Protein AF-A0A3C1WVM3-F1 (afdb_monomer_lite)

Structure (mmCIF, N/CA/C/O backbone):
data_AF-A0A3C1WVM3-F1
#
_entry.id   AF-A0A3C1WVM3-F1
#
loop_
_atom_site.group_PDB
_atom_site.id
_atom_site.type_symbol
_atom_site.label_atom_id
_atom_site.label_alt_id
_atom_site.label_comp_id
_atom_site.label_asym_id
_atom_site.label_entity_id
_atom_site.label_seq_id
_atom_site.pdbx_PDB_ins_code
_atom_site.Cartn_x
_atom_site.Cartn_y
_atom_site.Cartn_z
_atom_site.occupancy
_atom_site.B_iso_or_equiv
_atom_site.auth_seq_id
_atom_site.auth_comp_id
_atom_site.auth_asym_id
_atom_site.auth_atom_id
_atom_site.pdbx_PDB_model_num
ATOM 1 N N . MET A 1 1 ? 14.385 2.233 -32.684 1.00 50.72 1 MET A N 1
ATOM 2 C CA . MET A 1 1 ? 13.602 2.801 -31.565 1.00 50.72 1 MET A CA 1
ATOM 3 C C . MET A 1 1 ? 14.462 2.631 -30.321 1.00 50.72 1 MET A C 1
ATOM 5 O O . MET A 1 1 ? 14.618 1.501 -29.878 1.00 50.72 1 MET A O 1
ATOM 9 N N . CYS A 1 2 ? 15.161 3.697 -29.912 1.00 53.47 2 CYS A N 1
ATOM 10 C CA . CYS A 1 2 ? 16.241 3.660 -28.916 1.00 53.47 2 CYS A CA 1
ATOM 11 C C . CYS A 1 2 ? 15.806 3.032 -27.589 1.00 53.47 2 CYS A C 1
ATOM 13 O O . CYS A 1 2 ? 14.707 3.312 -27.107 1.00 53.47 2 CYS A O 1
ATOM 15 N N . ASP A 1 3 ? 16.704 2.264 -26.974 1.00 58.31 3 ASP A N 1
ATOM 16 C CA . ASP A 1 3 ? 16.496 1.583 -25.689 1.00 58.31 3 ASP A CA 1
ATOM 17 C C . ASP A 1 3 ? 16.065 2.534 -24.562 1.00 58.31 3 ASP A C 1
ATOM 19 O O . ASP A 1 3 ? 15.254 2.164 -23.717 1.00 58.31 3 ASP A O 1
ATOM 23 N N . ALA A 1 4 ? 16.471 3.804 -24.636 1.00 62.84 4 ALA A N 1
ATOM 24 C CA . ALA A 1 4 ? 16.029 4.862 -23.728 1.00 62.84 4 ALA A CA 1
ATOM 25 C C . ALA A 1 4 ? 14.498 5.068 -23.710 1.00 62.84 4 ALA A C 1
ATOM 27 O O . ALA A 1 4 ? 13.927 5.340 -22.657 1.00 62.84 4 ALA A O 1
ATOM 28 N N . VAL A 1 5 ? 13.808 4.912 -24.847 1.00 60.91 5 VAL A N 1
ATOM 29 C CA . VAL A 1 5 ? 12.340 5.057 -24.923 1.00 60.91 5 VAL A CA 1
ATOM 30 C C . VAL A 1 5 ? 11.644 3.841 -24.307 1.00 60.91 5 VAL A C 1
ATOM 32 O O . VAL A 1 5 ? 10.613 3.988 -23.652 1.00 60.91 5 VAL A O 1
ATOM 35 N N . LYS A 1 6 ? 12.227 2.643 -24.459 1.00 59.31 6 LYS A N 1
ATOM 36 C CA . LYS A 1 6 ? 11.725 1.424 -23.807 1.00 59.31 6 LYS A CA 1
ATOM 37 C C . LYS A 1 6 ? 11.891 1.501 -22.291 1.00 59.31 6 LYS A C 1
ATOM 39 O O . LYS A 1 6 ? 10.942 1.207 -21.573 1.00 59.31 6 LYS A O 1
ATOM 44 N N . GLU A 1 7 ? 13.047 1.947 -21.801 1.00 60.06 7 GLU A N 1
ATOM 45 C CA . GLU A 1 7 ? 13.267 2.140 -20.363 1.00 60.06 7 GLU A CA 1
ATOM 46 C C . GLU A 1 7 ? 12.330 3.189 -19.761 1.00 60.06 7 GLU A C 1
ATOM 48 O O . GLU A 1 7 ? 11.779 2.967 -18.681 1.00 60.06 7 GLU A O 1
ATOM 53 N N . TYR A 1 8 ? 12.104 4.307 -20.460 1.00 57.03 8 TYR A N 1
ATOM 54 C CA . TYR A 1 8 ? 11.147 5.321 -20.017 1.00 57.03 8 TYR A CA 1
ATOM 55 C C . TYR A 1 8 ? 9.713 4.788 -19.988 1.00 57.03 8 TYR A C 1
ATOM 57 O O . TYR A 1 8 ? 9.019 4.992 -18.997 1.00 57.03 8 TYR A O 1
ATOM 65 N N . GLY A 1 9 ? 9.281 4.056 -21.019 1.00 52.50 9 GLY A N 1
ATOM 66 C CA . GLY A 1 9 ? 7.952 3.442 -21.054 1.00 52.50 9 GLY A CA 1
ATOM 67 C C . GLY A 1 9 ? 7.734 2.439 -19.917 1.00 52.50 9 GLY A C 1
ATOM 68 O O . GLY A 1 9 ? 6.686 2.450 -19.277 1.00 52.50 9 GLY A O 1
ATOM 69 N N . ILE A 1 10 ? 8.751 1.632 -19.602 1.00 61.94 10 ILE A N 1
ATOM 70 C CA . ILE A 1 10 ? 8.711 0.678 -18.486 1.00 61.94 10 ILE A CA 1
ATOM 71 C C . ILE A 1 10 ? 8.664 1.410 -17.140 1.00 61.94 10 ILE A C 1
ATOM 73 O O . ILE A 1 10 ? 7.864 1.050 -16.278 1.00 61.94 10 ILE A O 1
ATOM 77 N N . LYS A 1 11 ? 9.483 2.454 -16.948 1.00 60.81 11 LYS A N 1
ATOM 78 C CA . LYS A 1 11 ? 9.462 3.259 -15.716 1.00 60.81 11 LYS A CA 1
ATOM 79 C C . LYS A 1 11 ? 8.129 3.973 -15.523 1.00 60.81 11 LYS A C 1
ATOM 81 O O . LYS A 1 11 ? 7.570 3.898 -14.435 1.00 60.81 11 LYS A O 1
ATOM 86 N N . CYS A 1 12 ? 7.610 4.632 -16.555 1.00 58.03 12 CYS A N 1
ATOM 87 C CA . CYS A 1 12 ? 6.330 5.328 -16.485 1.00 58.03 12 CYS A CA 1
ATOM 88 C C . CYS A 1 12 ? 5.176 4.356 -16.228 1.00 58.03 12 CYS A C 1
ATOM 90 O O . CYS A 1 12 ? 4.388 4.601 -15.322 1.00 58.03 12 CYS A O 1
ATOM 92 N N . GLY A 1 13 ? 5.121 3.225 -16.940 1.00 5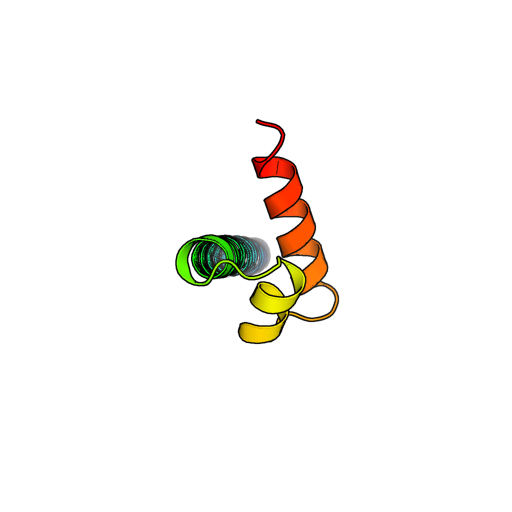9.69 13 GLY A N 1
ATOM 93 C CA . GLY A 1 13 ? 4.089 2.209 -16.715 1.00 59.69 13 GLY A CA 1
ATOM 94 C C . GLY A 1 13 ? 4.117 1.647 -15.292 1.00 59.69 13 GLY A C 1
ATOM 95 O O . GLY A 1 13 ? 3.071 1.427 -14.691 1.00 59.69 13 GLY A O 1
ATOM 96 N N . ARG A 1 14 ? 5.313 1.490 -14.716 1.00 66.75 14 ARG A N 1
ATOM 97 C CA . ARG A 1 14 ? 5.480 1.020 -13.339 1.00 66.75 14 ARG A CA 1
ATOM 98 C C . ARG A 1 14 ? 5.043 2.060 -12.305 1.00 66.75 14 ARG A C 1
ATOM 100 O O . ARG A 1 14 ? 4.320 1.715 -11.383 1.00 66.75 14 ARG A O 1
ATOM 107 N N . ILE A 1 15 ? 5.399 3.330 -12.503 1.00 69.19 15 ILE A N 1
ATOM 108 C CA . ILE A 1 15 ? 4.957 4.437 -11.637 1.00 69.19 15 ILE A CA 1
ATOM 109 C C . ILE A 1 15 ? 3.430 4.574 -11.662 1.00 69.19 15 ILE A C 1
ATOM 111 O O . ILE A 1 15 ? 2.812 4.780 -10.621 1.00 69.19 15 ILE A O 1
ATOM 115 N N . GLU A 1 16 ? 2.811 4.461 -12.837 1.00 70.56 16 GLU A N 1
ATOM 116 C CA . GLU A 1 16 ? 1.354 4.531 -12.979 1.00 70.56 16 GLU A CA 1
ATOM 117 C C . GLU A 1 16 ? 0.660 3.352 -12.285 1.00 70.56 16 GLU A C 1
ATOM 119 O O . GLU A 1 16 ? -0.315 3.559 -11.561 1.00 70.56 16 GLU A O 1
ATOM 124 N N . ALA A 1 17 ? 1.194 2.135 -12.443 1.00 73.44 17 ALA A N 1
ATOM 125 C CA . ALA A 1 17 ? 0.689 0.940 -11.771 1.00 73.44 17 ALA A CA 1
ATOM 126 C C . ALA A 1 17 ? 0.802 1.051 -10.241 1.00 73.44 17 ALA A C 1
ATOM 128 O O . ALA A 1 17 ? -0.177 0.819 -9.531 1.00 73.44 17 ALA A O 1
ATOM 129 N N . ASP A 1 18 ? 1.954 1.496 -9.731 1.00 76.50 18 ASP A N 1
ATOM 130 C CA . ASP A 1 18 ? 2.167 1.716 -8.299 1.00 76.50 18 ASP A CA 1
ATOM 131 C C . ASP A 1 18 ? 1.193 2.778 -7.759 1.00 76.50 18 ASP A C 1
ATOM 133 O O . ASP A 1 18 ? 0.574 2.596 -6.709 1.00 76.50 18 ASP A O 1
ATOM 137 N N . ARG A 1 19 ? 0.962 3.865 -8.509 1.00 79.44 19 ARG A N 1
ATOM 138 C CA . ARG A 1 19 ? 0.026 4.936 -8.128 1.00 79.44 19 ARG A CA 1
ATOM 139 C C . ARG A 1 19 ? -1.431 4.467 -8.118 1.00 79.44 19 ARG A C 1
ATOM 141 O O . ARG A 1 19 ? -2.189 4.857 -7.227 1.00 79.44 19 ARG A O 1
ATOM 148 N N . ALA A 1 20 ? -1.825 3.636 -9.081 1.00 84.00 20 ALA A N 1
ATOM 149 C CA . ALA A 1 20 ? -3.150 3.023 -9.119 1.00 84.00 20 ALA A CA 1
ATOM 150 C C . ALA A 1 20 ? -3.362 2.090 -7.917 1.00 84.00 20 ALA A C 1
ATOM 152 O O . ALA A 1 20 ? -4.389 2.187 -7.243 1.00 84.00 20 ALA A O 1
ATOM 153 N N . ASN A 1 21 ? -2.359 1.271 -7.591 1.00 86.75 21 ASN A N 1
ATOM 154 C CA . ASN A 1 21 ? -2.382 0.382 -6.433 1.00 86.75 21 ASN A CA 1
ATOM 155 C C . ASN A 1 21 ? -2.474 1.159 -5.111 1.00 86.75 21 ASN A C 1
ATOM 157 O O . ASN A 1 21 ? -3.307 0.831 -4.270 1.00 86.75 21 ASN A O 1
ATOM 161 N N . VAL A 1 22 ? -1.703 2.239 -4.947 1.00 87.75 22 VAL A N 1
ATOM 162 C CA . VAL A 1 22 ? -1.789 3.137 -3.778 1.00 87.75 22 VAL A CA 1
ATOM 163 C C . VAL A 1 22 ? -3.203 3.699 -3.605 1.00 87.75 22 VAL A C 1
ATOM 165 O O . VAL A 1 22 ? -3.755 3.671 -2.503 1.00 87.75 22 VAL A O 1
ATOM 168 N N . ASN A 1 23 ? -3.819 4.183 -4.687 1.00 88.00 23 ASN A N 1
ATOM 169 C CA . ASN A 1 23 ? -5.182 4.716 -4.639 1.00 88.00 23 ASN A CA 1
ATOM 170 C C . ASN A 1 23 ? -6.217 3.628 -4.316 1.00 88.00 23 ASN A C 1
ATOM 172 O O . ASN A 1 23 ? -7.124 3.871 -3.521 1.00 88.00 23 ASN A O 1
ATOM 176 N N . ALA A 1 24 ? -6.076 2.432 -4.893 1.00 88.69 24 ALA A N 1
ATOM 177 C CA . ALA A 1 24 ? -6.953 1.300 -4.612 1.00 88.69 24 ALA A CA 1
ATOM 178 C C . ALA A 1 24 ? -6.878 0.885 -3.136 1.00 88.69 24 ALA A C 1
ATOM 180 O O . ALA A 1 24 ? -7.913 0.765 -2.483 1.00 88.69 24 ALA A O 1
ATOM 181 N N . VAL A 1 25 ? -5.666 0.754 -2.586 1.00 90.50 25 VAL A N 1
ATOM 182 C CA . VAL A 1 25 ? -5.443 0.423 -1.171 1.00 90.50 25 VAL A CA 1
ATOM 183 C C . VAL A 1 25 ? -6.057 1.480 -0.257 1.00 90.50 25 VAL A C 1
ATOM 185 O O . VAL A 1 25 ? -6.811 1.135 0.652 1.00 90.50 25 VAL A O 1
ATOM 188 N N . ARG A 1 26 ? -5.818 2.770 -0.522 1.00 89.25 26 ARG A N 1
ATOM 189 C CA . ARG A 1 26 ? -6.395 3.859 0.278 1.00 89.25 26 ARG A CA 1
ATOM 190 C C . ARG A 1 26 ? -7.925 3.853 0.238 1.00 89.25 26 ARG A C 1
ATOM 192 O O . ARG A 1 26 ? -8.561 3.975 1.281 1.00 89.25 26 ARG A O 1
ATOM 199 N N . ASN A 1 27 ? -8.518 3.677 -0.941 1.00 90.25 27 ASN A N 1
ATOM 200 C CA . ASN A 1 27 ? -9.973 3.606 -1.082 1.00 90.25 27 ASN A CA 1
ATOM 201 C C . ASN A 1 27 ? -10.555 2.408 -0.333 1.00 90.25 27 ASN A C 1
ATOM 203 O O . ASN A 1 27 ? -11.610 2.530 0.282 1.0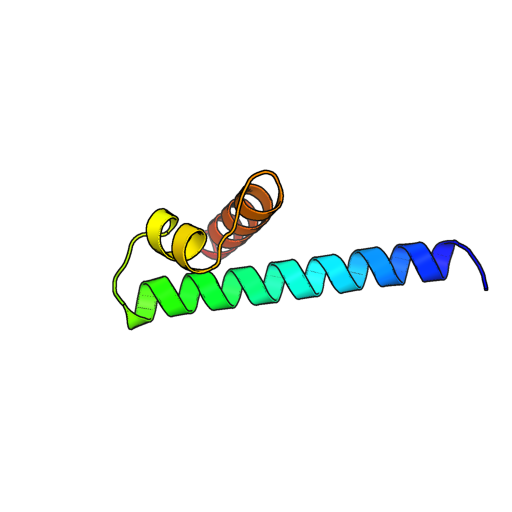0 90.25 27 ASN A O 1
ATOM 207 N N . LEU A 1 28 ? -9.870 1.264 -0.350 1.00 91.06 28 LEU A N 1
ATOM 208 C CA . LEU A 1 28 ? -10.292 0.092 0.406 1.00 91.06 28 LEU A CA 1
ATOM 209 C C . LEU A 1 28 ? -10.254 0.351 1.914 1.00 91.06 28 LEU A C 1
ATOM 211 O O . LEU A 1 28 ? -11.236 0.072 2.598 1.00 91.06 28 LEU A O 1
ATOM 215 N N . MET A 1 29 ? -9.171 0.946 2.417 1.00 91.50 29 MET A N 1
ATOM 216 C CA . MET A 1 29 ? -9.053 1.310 3.832 1.00 91.50 29 MET A CA 1
ATOM 217 C C . MET A 1 29 ? -10.155 2.283 4.267 1.00 91.50 29 MET A C 1
ATOM 219 O O . MET A 1 29 ? -10.758 2.085 5.315 1.00 91.50 29 MET A O 1
ATOM 223 N N . ILE A 1 30 ? -10.456 3.306 3.460 1.00 91.38 30 ILE A N 1
ATOM 224 C CA . ILE A 1 30 ? -11.476 4.315 3.787 1.00 91.38 30 ILE A CA 1
ATOM 225 C C . ILE A 1 30 ? -12.890 3.728 3.700 1.00 91.38 30 ILE A C 1
ATOM 227 O O . ILE A 1 30 ? -13.674 3.873 4.635 1.00 91.38 30 ILE A O 1
ATOM 231 N N . ASN A 1 31 ? -13.221 3.056 2.595 1.00 92.50 31 ASN A N 1
ATOM 232 C CA . ASN A 1 31 ? -14.592 2.622 2.316 1.00 92.50 31 ASN A CA 1
ATOM 233 C C . ASN A 1 31 ? -15.007 1.402 3.139 1.00 92.50 31 ASN A C 1
ATOM 235 O O . ASN A 1 31 ? -16.180 1.268 3.477 1.00 92.50 31 ASN A O 1
ATOM 239 N N . TYR A 1 32 ? -14.061 0.513 3.443 1.00 89.38 32 TYR A N 1
ATOM 240 C CA . TYR A 1 32 ? -14.334 -0.722 4.178 1.00 89.38 32 TYR A CA 1
ATOM 241 C C . TYR A 1 32 ? -13.807 -0.694 5.615 1.00 89.38 32 TYR A C 1
ATOM 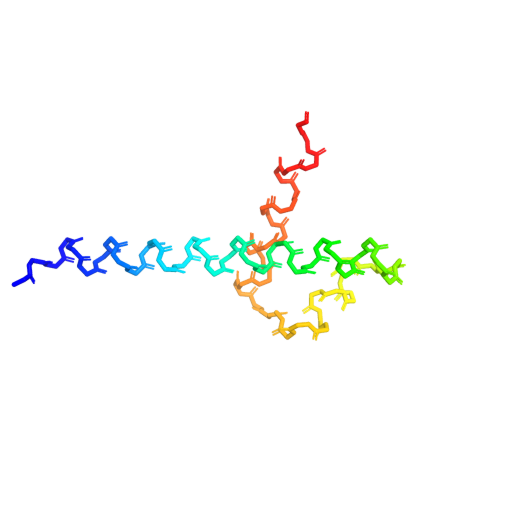243 O O . TYR A 1 32 ? -14.001 -1.666 6.337 1.00 89.38 32 TYR A O 1
ATOM 251 N N . GLN A 1 33 ? -13.155 0.398 6.037 1.00 91.56 33 GLN A N 1
ATOM 252 C CA . GLN A 1 33 ? -12.554 0.548 7.372 1.00 91.56 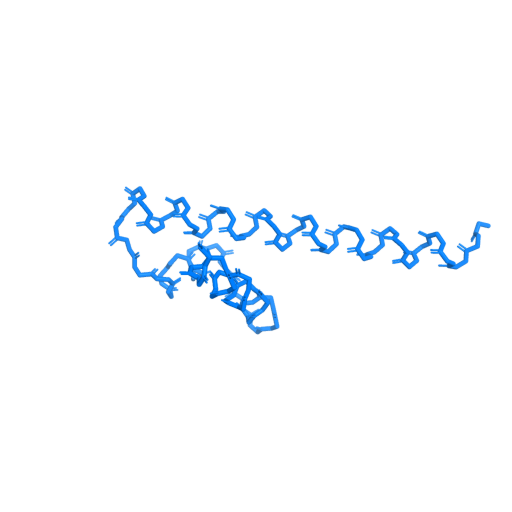33 GLN A CA 1
ATOM 253 C C . GLN A 1 33 ? -11.615 -0.613 7.745 1.00 91.56 33 GLN A C 1
ATOM 255 O O . GLN A 1 33 ? -11.516 -1.012 8.905 1.00 91.56 33 GLN A O 1
ATOM 260 N N . ILE A 1 34 ? -10.930 -1.170 6.744 1.00 91.81 34 ILE A N 1
ATOM 261 C CA . ILE A 1 34 ? -9.999 -2.289 6.904 1.00 91.81 34 ILE A CA 1
ATOM 262 C C . ILE A 1 34 ? -8.563 -1.800 7.080 1.00 91.81 34 ILE A C 1
ATOM 264 O O . ILE A 1 34 ? -8.211 -0.679 6.705 1.00 91.81 34 ILE A O 1
ATOM 268 N N . SER A 1 35 ? -7.709 -2.665 7.625 1.00 92.69 35 SER A N 1
ATOM 269 C CA . SER A 1 35 ? -6.290 -2.358 7.779 1.00 92.69 35 SER A CA 1
ATOM 270 C C . SER A 1 35 ? -5.563 -2.301 6.432 1.00 92.69 35 SER A C 1
ATOM 272 O O . SER A 1 35 ? -6.005 -2.872 5.431 1.00 92.69 35 SER A O 1
ATOM 274 N N . LEU A 1 36 ? -4.396 -1.651 6.425 1.00 89.44 36 LEU A N 1
ATOM 275 C CA . LEU A 1 36 ? -3.494 -1.603 5.273 1.00 89.44 36 LEU A CA 1
ATOM 276 C C . LEU A 1 36 ? -3.183 -3.004 4.727 1.00 89.44 36 LEU A C 1
ATOM 278 O O . LEU A 1 36 ? -3.284 -3.250 3.527 1.00 89.44 36 LEU A O 1
ATOM 282 N N . ASP A 1 37 ? -2.879 -3.938 5.627 1.00 91.56 37 ASP A N 1
ATOM 283 C CA . ASP A 1 37 ? -2.579 -5.327 5.289 1.00 91.56 37 ASP A CA 1
ATOM 284 C C . ASP A 1 37 ? -3.769 -6.046 4.650 1.00 91.56 37 ASP A C 1
ATOM 286 O O . ASP A 1 37 ? -3.596 -6.785 3.679 1.00 91.56 37 ASP A O 1
ATOM 290 N N . GLN A 1 38 ? -4.981 -5.818 5.161 1.00 92.50 38 GLN A N 1
ATOM 291 C CA . GLN A 1 38 ? -6.204 -6.373 4.582 1.00 92.50 38 GLN A CA 1
ATOM 292 C C . GLN A 1 38 ? -6.474 -5.787 3.193 1.00 92.50 38 GLN A C 1
ATOM 294 O O . GLN A 1 38 ? -6.798 -6.536 2.274 1.00 92.50 38 GLN A O 1
ATOM 299 N N . ALA A 1 39 ? -6.286 -4.477 3.016 1.00 92.62 39 ALA A N 1
ATOM 300 C CA . ALA A 1 39 ? -6.456 -3.807 1.732 1.00 92.62 39 ALA A CA 1
ATOM 301 C C . ALA A 1 39 ? -5.442 -4.293 0.683 1.00 92.62 39 ALA A C 1
ATOM 303 O O . ALA A 1 39 ? -5.832 -4.612 -0.437 1.00 92.62 39 ALA A O 1
ATOM 304 N N . MET A 1 40 ? -4.162 -4.426 1.047 1.00 92.00 40 MET A N 1
ATOM 305 C CA . MET A 1 40 ? -3.123 -4.980 0.168 1.00 92.00 40 MET A CA 1
ATOM 306 C C . MET A 1 40 ? -3.402 -6.437 -0.207 1.00 92.00 40 MET A C 1
ATOM 308 O O . MET A 1 40 ? -3.263 -6.811 -1.372 1.00 92.00 40 MET A O 1
ATOM 312 N N . ASN A 1 41 ? -3.826 -7.257 0.761 1.00 93.38 41 ASN A N 1
ATOM 313 C CA . ASN A 1 41 ? -4.190 -8.651 0.509 1.00 93.38 41 ASN A CA 1
ATOM 314 C C . ASN A 1 41 ? -5.410 -8.761 -0.419 1.00 93.38 41 ASN A C 1
ATOM 316 O O . ASN A 1 41 ? -5.425 -9.629 -1.289 1.00 93.38 41 ASN A O 1
ATOM 320 N N . ALA A 1 42 ? -6.404 -7.878 -0.276 1.00 91.19 42 ALA A N 1
ATOM 321 C CA . ALA A 1 42 ? -7.621 -7.884 -1.090 1.00 91.19 42 ALA A CA 1
ATOM 322 C C . ALA A 1 42 ? -7.353 -7.648 -2.586 1.00 91.19 42 ALA A C 1
ATOM 324 O O . ALA A 1 42 ? -8.078 -8.179 -3.423 1.00 91.19 42 ALA A O 1
ATOM 325 N N . ILE A 1 43 ? -6.302 -6.895 -2.924 1.00 89.25 43 ILE A N 1
ATOM 326 C CA . ILE A 1 43 ? -5.879 -6.664 -4.315 1.00 89.25 43 ILE A CA 1
ATOM 327 C C . ILE A 1 43 ? -4.690 -7.536 -4.740 1.00 89.25 43 ILE A C 1
ATOM 329 O O . ILE A 1 43 ? -4.147 -7.352 -5.825 1.00 89.25 43 ILE A O 1
ATOM 333 N N . GLY A 1 44 ? -4.284 -8.494 -3.901 1.00 90.12 44 GLY A N 1
ATOM 334 C CA . GLY A 1 44 ? -3.245 -9.465 -4.234 1.00 90.12 44 GLY A CA 1
ATOM 335 C C . GLY A 1 44 ? -1.820 -8.907 -4.267 1.00 90.12 44 GLY A C 1
ATOM 336 O O . GLY A 1 44 ? -0.955 -9.522 -4.886 1.00 90.12 44 GLY A O 1
ATOM 337 N N . LEU A 1 45 ? -1.543 -7.778 -3.602 1.00 88.62 45 LEU A N 1
ATOM 338 C CA . LEU A 1 45 ? -0.190 -7.218 -3.552 1.00 88.62 45 LEU A CA 1
ATOM 339 C C . LEU A 1 45 ? 0.748 -8.085 -2.709 1.00 88.62 45 LEU A C 1
ATOM 341 O O . LEU A 1 45 ? 0.516 -8.334 -1.519 1.00 88.62 45 LEU A O 1
ATOM 345 N N . GLN A 1 46 ? 1.864 -8.487 -3.315 1.00 87.25 46 GLN A N 1
ATOM 346 C CA . GLN A 1 46 ? 2.873 -9.335 -2.685 1.00 87.25 46 GLN A CA 1
ATOM 347 C C . GLN A 1 46 ? 4.298 -8.866 -3.006 1.00 87.25 46 GLN A C 1
ATOM 349 O O . GLN A 1 46 ? 4.551 -8.152 -3.978 1.00 87.25 46 GLN A O 1
ATOM 354 N N . GLY A 1 47 ? 5.251 -9.274 -2.163 1.00 88.62 47 GLY A N 1
ATOM 355 C CA . GLY A 1 47 ? 6.679 -9.041 -2.377 1.00 88.62 47 GLY A CA 1
ATOM 356 C C . GLY A 1 47 ? 7.035 -7.567 -2.601 1.00 88.62 47 GLY A C 1
ATOM 357 O O . GLY A 1 47 ? 6.677 -6.697 -1.809 1.00 88.62 47 GLY A O 1
ATOM 358 N N . LYS A 1 48 ? 7.760 -7.291 -3.692 1.00 84.69 48 LYS A N 1
ATOM 359 C CA . LYS A 1 48 ? 8.304 -5.956 -3.991 1.00 84.69 48 LYS A CA 1
ATOM 360 C C . LYS A 1 48 ? 7.229 -4.906 -4.284 1.00 84.69 48 LYS A C 1
ATOM 362 O O . LYS A 1 48 ? 7.442 -3.745 -3.960 1.00 84.69 48 LYS A O 1
ATOM 367 N N . GLU A 1 49 ? 6.102 -5.293 -4.880 1.00 83.38 49 GLU A N 1
ATOM 368 C CA . GLU A 1 49 ? 5.006 -4.353 -5.167 1.00 83.38 49 GLU A CA 1
ATOM 369 C C . GLU A 1 49 ? 4.304 -3.915 -3.883 1.00 83.38 49 GLU A C 1
ATOM 371 O O . GLU A 1 49 ? 4.036 -2.730 -3.701 1.00 83.38 49 GLU A O 1
ATOM 376 N N . ARG A 1 50 ? 4.093 -4.849 -2.945 1.00 88.88 50 ARG A N 1
ATOM 377 C CA . ARG A 1 50 ? 3.553 -4.529 -1.617 1.00 88.88 50 ARG A CA 1
ATOM 378 C C . ARG A 1 50 ? 4.417 -3.488 -0.909 1.00 88.88 50 ARG A C 1
ATOM 380 O O . ARG A 1 50 ? 3.895 -2.502 -0.402 1.00 88.88 50 ARG A O 1
ATOM 387 N N . GLN A 1 51 ? 5.733 -3.694 -0.928 1.00 88.50 51 GLN A N 1
ATOM 388 C CA . GLN A 1 51 ? 6.684 -2.798 -0.278 1.00 88.50 51 GLN A CA 1
ATOM 389 C C . GLN A 1 51 ? 6.732 -1.415 -0.948 1.00 88.50 51 GLN A C 1
ATOM 391 O O . GLN A 1 51 ? 6.724 -0.405 -0.254 1.00 88.50 51 GLN A O 1
ATOM 396 N N . ALA A 1 52 ? 6.684 -1.354 -2.284 1.00 86.56 52 ALA A N 1
ATOM 397 C CA . ALA A 1 52 ? 6.622 -0.086 -3.016 1.00 86.56 52 ALA A CA 1
ATOM 398 C C . ALA A 1 52 ? 5.359 0.727 -2.675 1.00 86.56 52 ALA A C 1
ATOM 400 O O . ALA A 1 52 ? 5.435 1.936 -2.452 1.00 86.56 52 ALA A O 1
ATOM 401 N N . VAL A 1 53 ? 4.206 0.059 -2.586 1.00 86.00 53 VAL A N 1
ATOM 402 C CA . VAL A 1 53 ? 2.930 0.686 -2.212 1.00 86.00 53 VAL A CA 1
ATOM 403 C C . VAL A 1 53 ? 2.933 1.133 -0.749 1.00 86.00 53 VAL A C 1
ATOM 405 O O . VAL A 1 53 ? 2.438 2.217 -0.444 1.00 86.00 53 VAL A O 1
ATOM 408 N N . GLU A 1 54 ? 3.513 0.342 0.157 1.00 89.06 54 GLU A N 1
ATOM 409 C CA . GLU A 1 54 ? 3.657 0.702 1.570 1.00 89.06 54 GLU A CA 1
ATOM 410 C C . GLU A 1 54 ? 4.537 1.948 1.757 1.00 89.06 54 GLU A C 1
ATOM 412 O O . GLU A 1 54 ? 4.156 2.870 2.480 1.00 89.06 54 GLU A O 1
ATOM 417 N N . ASP A 1 55 ? 5.677 2.014 1.067 1.00 87.56 55 ASP A N 1
ATOM 418 C CA . ASP A 1 55 ? 6.586 3.161 1.117 1.00 87.56 55 ASP A CA 1
ATOM 419 C C . ASP A 1 55 ? 5.935 4.431 0.548 1.00 87.56 55 ASP A C 1
ATOM 421 O O . ASP A 1 55 ? 6.080 5.518 1.113 1.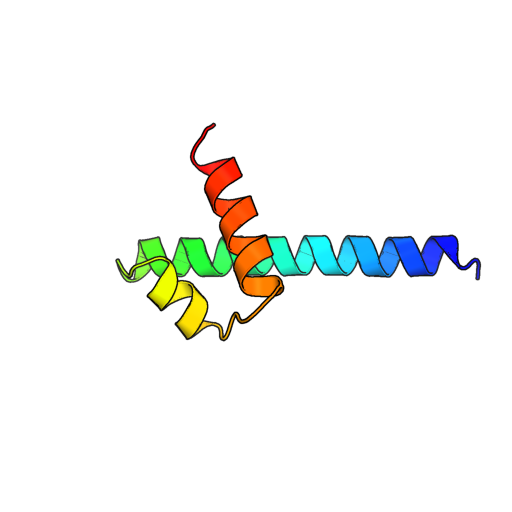00 87.56 55 ASP A O 1
ATOM 425 N N . GLU A 1 56 ? 5.189 4.314 -0.555 1.00 84.75 56 GLU A N 1
ATOM 426 C CA . GLU A 1 56 ? 4.443 5.437 -1.135 1.00 84.75 56 GLU A CA 1
ATOM 427 C C . GLU A 1 56 ? 3.296 5.918 -0.238 1.00 84.75 56 GLU A C 1
ATOM 429 O O . GLU A 1 56 ? 3.063 7.126 -0.133 1.00 84.75 56 GLU A O 1
ATOM 434 N N . LEU A 1 57 ? 2.598 5.009 0.446 1.00 83.12 57 LEU A N 1
ATOM 435 C CA . LEU A 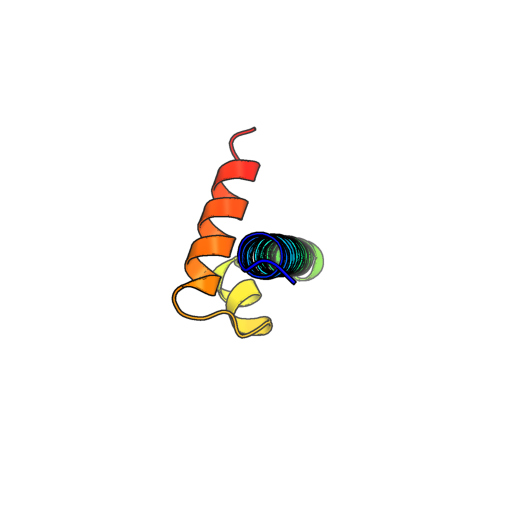1 57 ? 1.568 5.382 1.417 1.00 83.12 57 LEU A CA 1
ATOM 436 C C . LEU A 1 57 ? 2.181 6.099 2.626 1.00 83.12 57 LEU A C 1
ATOM 438 O O . LEU A 1 57 ? 1.704 7.174 2.986 1.00 83.12 57 LEU A O 1
ATOM 442 N N . LYS A 1 58 ? 3.293 5.588 3.172 1.00 82.31 58 LYS A N 1
ATOM 443 C CA . LYS A 1 58 ? 4.022 6.230 4.281 1.00 82.31 58 LYS A CA 1
ATOM 444 C C . LYS A 1 58 ? 4.529 7.624 3.923 1.00 82.31 58 LYS A C 1
ATOM 446 O O . LYS A 1 58 ? 4.400 8.537 4.728 1.00 82.31 58 LYS A O 1
ATOM 451 N N . LYS A 1 59 ? 5.065 7.827 2.715 1.00 79.38 59 LYS A N 1
ATOM 452 C CA . LYS A 1 59 ? 5.492 9.163 2.258 1.00 79.38 59 LYS A CA 1
ATOM 453 C C . LYS A 1 59 ? 4.343 10.172 2.231 1.00 79.38 59 LYS A C 1
ATOM 455 O O . LYS A 1 59 ? 4.572 11.349 2.487 1.00 79.38 59 LYS A O 1
ATOM 460 N N . LYS A 1 60 ? 3.129 9.728 1.892 1.00 64.50 60 LYS A N 1
ATOM 461 C CA . LYS A 1 60 ? 1.954 10.600 1.749 1.00 64.50 60 LYS A CA 1
ATOM 462 C C . LYS A 1 60 ? 1.247 10.924 3.065 1.00 64.50 60 LYS A C 1
ATOM 464 O O . LYS A 1 60 ? 0.517 11.905 3.073 1.00 64.50 60 LYS A O 1
ATOM 469 N N . ASP A 1 61 ? 1.452 10.144 4.126 1.00 58.34 61 ASP A N 1
ATOM 470 C CA . ASP A 1 61 ? 0.899 10.426 5.465 1.00 58.34 61 ASP A CA 1
ATOM 471 C C . ASP A 1 61 ? 1.774 11.385 6.298 1.00 58.34 61 ASP A C 1
ATOM 473 O O . ASP A 1 61 ? 1.341 11.870 7.338 1.00 58.34 61 ASP A O 1
ATOM 477 N N . VAL A 1 62 ? 3.004 11.678 5.857 1.00 47.34 62 VAL A N 1
ATOM 478 C CA . VAL A 1 62 ? 3.956 12.572 6.558 1.00 47.34 62 VAL A CA 1
ATOM 479 C C . VAL A 1 62 ? 3.958 13.997 5.960 1.00 47.34 62 VAL A C 1
ATOM 481 O O . VAL A 1 62 ? 4.859 14.787 6.223 1.00 47.34 62 VAL A O 1
ATOM 484 N N . SER A 1 63 ? 2.964 14.347 5.135 1.00 41.41 63 SER A N 1
ATOM 485 C CA . SER A 1 63 ? 2.811 15.671 4.492 1.00 41.41 63 SER A CA 1
ATOM 486 C C . SER A 1 63 ? 1.491 16.322 4.880 1.00 41.41 63 SER A C 1
ATOM 488 O O . SER A 1 63 ? 1.495 17.553 5.087 1.00 41.41 63 SER A O 1
#

pLDDT: mean 78.59, std 14.59, range [41.41, 93.38]

Radius of gyration: 13.73 Å; chains: 1; bounding box: 31×25×39 Å

Secondary structure (DSSP, 8-state):
--HHHHHHHHHHHHHHHHHHHHHHHHHHHHHH---HHHHHHHTT--HHHHHHHHHHHHHHH--

Foldseek 3Di:
DDVVVVVVVVVVVLVVVLVVLLVQLVCCCVVVVDDSVVSCVVVPNDDPSSVSSVVVNVVVVVD

Sequence (63 aa):
MCDAVKEYGIKCGRIEADRANVNAVRNLMINYQISLDQAMNAIGLQGKERQAVEDELKKKDVS